Protein AF-A0A3M1VCQ9-F1 (afdb_monomer)

pLDDT: mean 91.33, std 6.13, range [59.97, 96.75]

Secondary structure (DSSP, 8-state):
-TTPPTTPEEEETT-SPBPTTT--B-PEEEEP-----S---HHHHHHHHHHHHH----TTTT--

Foldseek 3Di:
DPPDDFQDWDKAAQPADQDPPPRGRHIDIDGHHDDDDPDDDPVRVVVVVVVVVVDPDDPCVPVD

Sequence (64 aa):
PPGTPSGTKLRLRGKGVPDPRTGKRGDQLCQIKIVPPKKLTPRARELLEQLAAELHENPRRGLW

Structure (mmCIF, N/CA/C/O backbone):
data_AF-A0A3M1VCQ9-F1
#
_entry.id   AF-A0A3M1VCQ9-F1
#
loop_
_atom_site.group_PDB
_atom_site.id
_atom_site.type_symbol
_atom_site.label_atom_id
_atom_site.label_alt_id
_atom_site.label_comp_id
_atom_site.label_asym_id
_atom_site.label_entity_id
_atom_site.label_seq_id
_atom_site.pdbx_PDB_ins_code
_atom_site.Cartn_x
_atom_site.Cartn_y
_atom_site.Cartn_z
_atom_site.occupancy
_atom_site.B_iso_or_equiv
_atom_site.auth_seq_id
_atom_site.a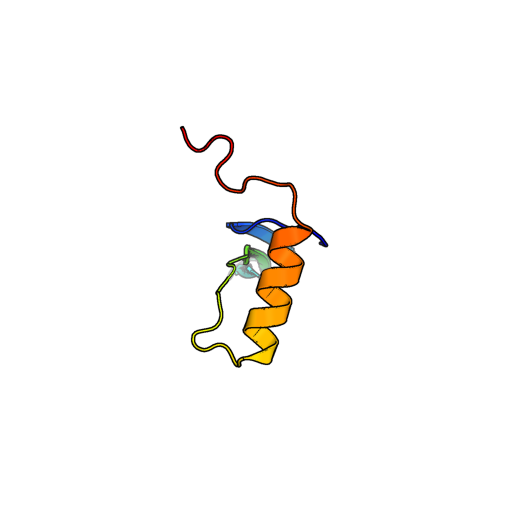uth_comp_id
_atom_site.auth_asym_id
_atom_site.auth_atom_id
_atom_site.pdbx_PDB_model_num
ATOM 1 N N . PRO A 1 1 ? -7.970 -7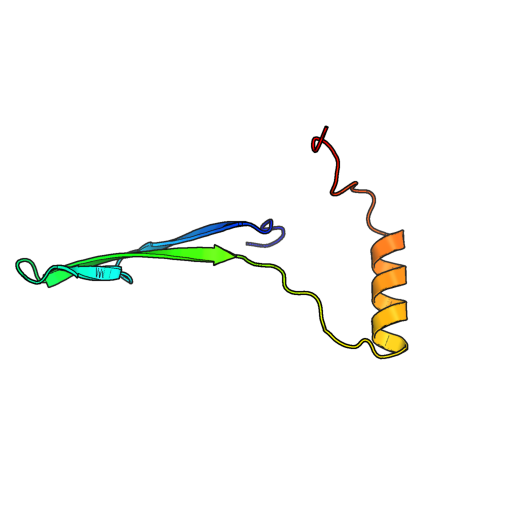.609 -0.725 1.00 77.50 1 PRO A N 1
ATOM 2 C CA . PRO A 1 1 ? -8.158 -8.733 -1.675 1.00 77.50 1 PRO A CA 1
ATOM 3 C C . PRO A 1 1 ? -7.247 -8.528 -2.895 1.00 77.50 1 PRO A C 1
ATOM 5 O O . PRO A 1 1 ? -6.811 -7.395 -3.098 1.00 77.50 1 PRO A O 1
ATOM 8 N N . PRO A 1 2 ? -6.940 -9.553 -3.704 1.00 83.19 2 PRO A N 1
ATOM 9 C CA . PRO A 1 2 ? -6.274 -9.333 -4.989 1.00 83.19 2 PRO A CA 1
ATOM 10 C C . PRO A 1 2 ? -7.062 -8.328 -5.845 1.00 83.19 2 PRO A C 1
ATOM 12 O O . PRO A 1 2 ? -8.290 -8.310 -5.787 1.00 83.19 2 PRO A O 1
ATOM 15 N N . GLY A 1 3 ? -6.367 -7.440 -6.561 1.00 83.94 3 GLY A N 1
ATOM 16 C CA . GLY A 1 3 ? -7.004 -6.422 -7.412 1.00 83.94 3 GLY A CA 1
ATOM 17 C C . GLY A 1 3 ? -7.722 -5.284 -6.671 1.00 83.94 3 GLY A C 1
ATOM 18 O O . GLY A 1 3 ? -8.545 -4.596 -7.262 1.00 83.94 3 GLY A O 1
ATOM 19 N N . THR A 1 4 ? -7.455 -5.065 -5.377 1.00 89.69 4 THR A N 1
ATOM 20 C CA . THR A 1 4 ? -8.102 -3.960 -4.644 1.00 89.69 4 THR A CA 1
ATOM 21 C C . THR A 1 4 ? -7.592 -2.598 -5.140 1.00 89.69 4 THR A C 1
ATOM 23 O O . THR A 1 4 ? -6.387 -2.352 -5.043 1.00 89.69 4 THR A O 1
ATOM 26 N N . PRO A 1 5 ? -8.468 -1.690 -5.612 1.00 86.06 5 PRO A N 1
ATOM 27 C CA . PRO A 1 5 ? -8.041 -0.398 -6.130 1.00 86.06 5 PRO A CA 1
ATOM 28 C C . PRO A 1 5 ? -7.592 0.544 -5.008 1.00 86.06 5 PRO A C 1
ATOM 30 O O . PRO A 1 5 ? -8.002 0.420 -3.844 1.00 86.06 5 PRO A O 1
ATOM 33 N N . SER A 1 6 ? -6.775 1.534 -5.373 1.00 89.62 6 SER A N 1
ATOM 34 C CA . SER A 1 6 ? -6.422 2.632 -4.468 1.00 89.62 6 SER A CA 1
ATOM 35 C C . SER A 1 6 ? -7.680 3.362 -3.985 1.00 89.62 6 SER A C 1
ATOM 37 O O . SER A 1 6 ? -8.652 3.506 -4.720 1.00 89.62 6 SER A O 1
ATOM 39 N N . GLY A 1 7 ? -7.674 3.828 -2.737 1.00 90.50 7 GLY A N 1
ATOM 40 C CA . GLY A 1 7 ? -8.807 4.518 -2.116 1.00 90.50 7 GLY A CA 1
ATOM 41 C C . GLY A 1 7 ? -9.861 3.598 -1.496 1.00 90.50 7 GLY A C 1
ATOM 42 O O . GLY A 1 7 ? -10.702 4.094 -0.742 1.00 90.50 7 GLY A O 1
ATOM 43 N N . THR A 1 8 ? -9.796 2.282 -1.731 1.00 93.50 8 THR A N 1
ATOM 44 C CA . THR A 1 8 ? -10.695 1.310 -1.088 1.00 93.50 8 THR A CA 1
ATOM 45 C C . THR A 1 8 ? -10.620 1.419 0.435 1.00 93.50 8 THR A C 1
ATOM 47 O O . THR A 1 8 ? -9.529 1.451 1.012 1.00 93.50 8 THR A O 1
ATOM 50 N N . LYS A 1 9 ? -11.788 1.447 1.089 1.00 94.19 9 LYS A N 1
ATOM 51 C CA . LYS A 1 9 ? -11.921 1.465 2.550 1.00 94.19 9 LYS A CA 1
ATOM 52 C C . LYS A 1 9 ? -12.159 0.050 3.069 1.00 94.19 9 LYS A C 1
ATOM 54 O O . LYS A 1 9 ? -13.185 -0.558 2.778 1.00 94.19 9 LYS A O 1
ATOM 59 N N . LEU A 1 10 ? -11.225 -0.460 3.861 1.00 93.75 10 LEU A N 1
ATOM 60 C CA . LEU A 1 10 ? -11.359 -1.719 4.583 1.00 93.75 10 LEU A CA 1
ATOM 61 C C . LEU A 1 10 ? -11.843 -1.445 6.004 1.00 93.75 10 LEU A C 1
ATOM 63 O O . LEU A 1 10 ? -11.323 -0.560 6.681 1.00 93.75 10 LEU A O 1
ATOM 67 N N . ARG A 1 11 ? -12.829 -2.217 6.464 1.00 95.50 11 ARG A N 1
ATOM 68 C CA . ARG A 1 11 ? -13.379 -2.084 7.814 1.00 95.50 11 ARG A CA 1
ATOM 69 C C . ARG A 1 11 ? -12.860 -3.184 8.724 1.00 95.50 11 ARG A C 1
ATOM 71 O O . ARG A 1 11 ? -13.166 -4.357 8.521 1.00 95.50 11 ARG A O 1
ATOM 78 N N . LEU A 1 12 ? -12.137 -2.785 9.761 1.00 94.75 12 LEU A N 1
ATOM 79 C CA . LEU A 1 12 ? -11.677 -3.653 10.834 1.00 94.75 12 LEU A CA 1
ATOM 80 C C . LEU A 1 12 ? -12.656 -3.550 12.002 1.00 94.75 12 LEU A C 1
ATOM 82 O O . LEU A 1 12 ? -12.656 -2.573 12.758 1.00 94.75 12 LEU A O 1
ATOM 86 N N . ARG A 1 13 ? -13.519 -4.561 12.120 1.00 94.56 13 ARG A N 1
ATOM 87 C CA . ARG A 1 13 ? -14.560 -4.584 13.148 1.00 94.56 13 ARG A CA 1
ATOM 88 C C . ARG A 1 13 ? -13.955 -4.647 14.550 1.00 94.56 13 ARG A C 1
ATOM 90 O O . ARG A 1 13 ? -13.049 -5.444 14.790 1.00 94.56 13 ARG A O 1
ATOM 97 N N . GLY A 1 14 ? -14.438 -3.808 15.465 1.00 94.88 14 GLY A N 1
ATOM 98 C CA . GLY A 1 14 ? -14.005 -3.799 16.868 1.00 94.88 14 GLY A CA 1
ATOM 99 C C . GLY A 1 14 ? -12.560 -3.340 17.106 1.00 94.88 14 GLY A C 1
ATOM 100 O O . GLY A 1 14 ? -12.032 -3.529 18.201 1.00 94.88 14 GLY A O 1
ATOM 101 N N . LYS A 1 15 ? -11.891 -2.764 16.099 1.00 95.50 15 LYS A N 1
ATOM 102 C CA . LYS A 1 15 ? -10.535 -2.190 16.219 1.00 95.50 15 LYS A CA 1
ATOM 103 C C . LYS A 1 15 ? -10.531 -0.670 16.391 1.00 95.50 15 LYS A C 1
ATOM 105 O O . LYS A 1 15 ? -9.469 -0.068 16.489 1.00 95.50 15 LYS A O 1
ATOM 110 N N . GLY A 1 16 ? -11.707 -0.056 16.439 1.00 94.00 16 GLY A N 1
ATOM 111 C CA . GLY A 1 16 ? -11.865 1.363 16.713 1.00 94.00 16 GLY A CA 1
ATOM 112 C C . GLY A 1 16 ? -11.685 1.710 18.190 1.00 94.00 16 GLY A C 1
ATOM 113 O O . GLY A 1 16 ? -11.356 0.875 19.045 1.00 94.00 16 GLY A O 1
ATOM 114 N N . VAL A 1 17 ? -11.919 2.988 18.474 1.00 95.19 17 VAL A N 1
ATOM 115 C CA . VAL A 1 17 ? -11.837 3.559 19.820 1.00 95.19 17 VAL A CA 1
ATOM 116 C C . VAL A 1 17 ? -12.896 2.900 20.720 1.00 95.19 17 VAL A C 1
ATOM 118 O O . VAL A 1 17 ? -14.029 2.695 20.268 1.00 95.19 17 VAL A O 1
ATOM 121 N N . PRO A 1 18 ? -12.542 2.508 21.958 1.00 95.31 18 PRO A N 1
ATOM 122 C CA . PRO A 1 18 ? -13.517 2.028 22.927 1.00 95.31 18 PRO A CA 1
ATOM 123 C C . PRO A 1 18 ? -14.411 3.175 23.405 1.00 95.31 18 PRO A C 1
ATOM 125 O O . PRO A 1 18 ? -13.932 4.267 23.701 1.00 95.31 18 PRO A O 1
ATOM 128 N N . ASP A 1 19 ? -15.707 2.910 23.503 1.00 94.12 19 ASP A N 1
ATOM 129 C CA . ASP A 1 19 ? -16.671 3.802 24.136 1.00 94.12 19 ASP A CA 1
ATOM 130 C C . ASP A 1 19 ? -16.347 3.926 25.641 1.00 94.12 19 ASP A C 1
ATOM 132 O O . ASP A 1 19 ? -16.334 2.906 26.339 1.00 94.12 19 AS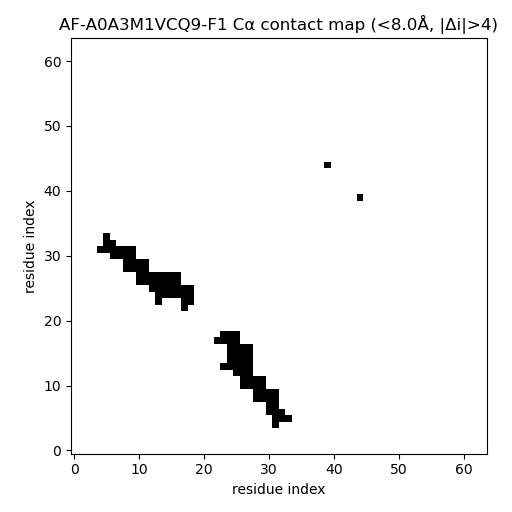P A O 1
ATOM 136 N N . PRO A 1 20 ? -16.112 5.143 26.169 1.00 93.19 20 PRO A N 1
ATOM 137 C CA . PRO A 1 20 ? -15.776 5.352 27.579 1.00 93.19 20 PRO A CA 1
ATOM 138 C C . PRO A 1 20 ? -16.854 4.900 28.574 1.00 93.19 20 PRO A C 1
ATOM 140 O O . PRO A 1 20 ? -16.541 4.655 29.734 1.00 93.19 20 PRO A O 1
ATOM 143 N N . ARG A 1 21 ? -18.122 4.819 28.152 1.00 93.94 21 ARG A N 1
ATOM 144 C CA . ARG A 1 21 ? -19.260 4.454 29.011 1.00 93.94 21 ARG A CA 1
ATOM 145 C C . ARG A 1 21 ? -19.606 2.977 28.915 1.00 93.94 21 ARG A C 1
ATOM 147 O O . ARG A 1 21 ? -19.944 2.364 29.919 1.00 93.94 21 ARG A O 1
ATOM 154 N N . THR A 1 22 ? -19.568 2.417 27.707 1.00 93.50 22 THR A N 1
ATOM 155 C CA . THR A 1 22 ? -20.032 1.039 27.462 1.00 93.50 22 THR A CA 1
ATOM 156 C C . THR A 1 22 ? -18.897 0.032 27.294 1.00 93.50 22 THR A C 1
ATOM 158 O O . THR A 1 22 ? -19.152 -1.171 27.267 1.00 93.50 22 THR A O 1
ATOM 161 N N . GLY A 1 23 ? -17.653 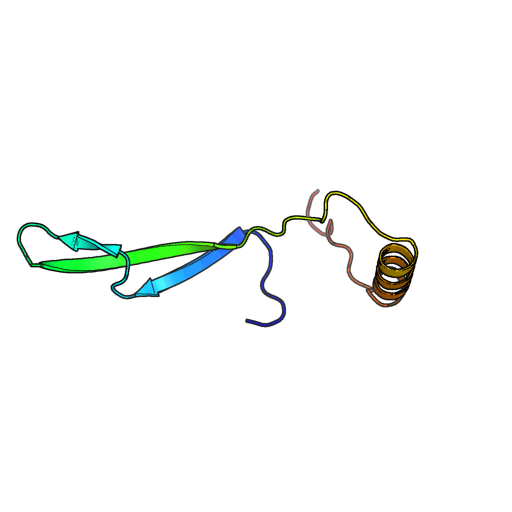0.491 27.128 1.00 91.38 23 GLY A N 1
ATOM 162 C CA . GLY A 1 23 ? -16.487 -0.351 26.848 1.00 91.38 23 GLY A CA 1
ATOM 163 C C . GLY A 1 23 ? -16.504 -1.013 25.462 1.00 91.38 23 GLY A C 1
ATOM 164 O O . GLY A 1 23 ? -15.520 -1.645 25.069 1.00 91.38 23 GLY A O 1
ATOM 165 N N . LYS A 1 24 ? -17.593 -0.871 24.691 1.00 94.75 24 LYS A N 1
ATOM 166 C CA . LYS A 1 24 ? -17.718 -1.436 23.344 1.00 94.75 24 LYS A CA 1
ATOM 167 C C . LYS A 1 24 ? -16.771 -0.717 22.394 1.00 94.75 24 LYS A C 1
ATOM 169 O O . LYS A 1 24 ? -16.693 0.507 22.380 1.00 94.75 24 LYS A O 1
ATOM 174 N N . ARG A 1 25 ? -16.059 -1.478 21.566 1.00 96.00 25 ARG A N 1
ATOM 175 C CA . ARG A 1 25 ? -15.173 -0.909 20.546 1.00 96.00 25 ARG A CA 1
ATOM 176 C C . ARG A 1 25 ? -15.943 -0.588 19.276 1.00 96.00 25 ARG A C 1
ATOM 178 O O . ARG A 1 25 ? -16.707 -1.422 18.794 1.00 96.00 25 ARG A O 1
ATOM 185 N N . GLY A 1 26 ? -15.690 0.598 18.726 1.00 95.00 26 GLY A N 1
ATOM 186 C CA . GLY A 1 26 ? -16.087 0.934 17.363 1.00 95.00 26 GLY A CA 1
ATOM 187 C C . GLY A 1 26 ? -15.254 0.189 16.315 1.00 95.00 26 GLY A C 1
ATOM 188 O O . GLY A 1 26 ? -14.425 -0.669 16.629 1.00 95.00 26 GLY A O 1
ATOM 189 N N . ASP A 1 27 ? -15.427 0.571 15.054 1.00 96.75 27 ASP A N 1
ATOM 190 C CA . ASP A 1 27 ? -14.686 -0.001 13.930 1.00 96.75 27 ASP A CA 1
ATOM 191 C C . ASP A 1 27 ? -13.586 0.950 13.457 1.00 96.75 27 ASP A C 1
ATOM 193 O O . ASP A 1 27 ? -13.735 2.171 13.503 1.00 96.75 27 ASP A O 1
ATOM 197 N N . GLN A 1 28 ? -12.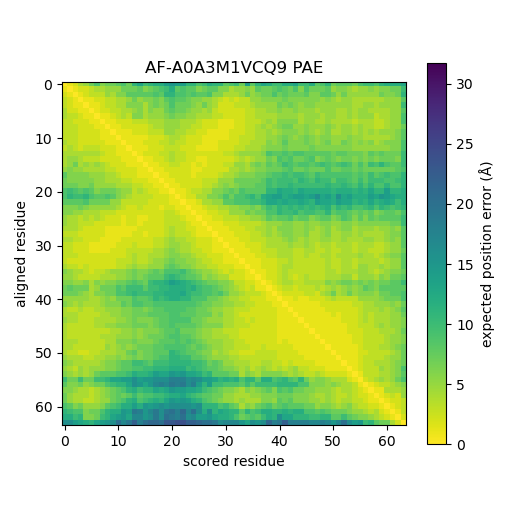484 0.387 12.965 1.00 96.56 28 GLN A N 1
ATOM 198 C CA . GLN A 1 28 ? -11.433 1.153 12.305 1.00 96.56 28 GLN A CA 1
ATOM 199 C C . GLN A 1 28 ? -11.604 1.049 10.789 1.00 96.56 28 GLN A C 1
ATOM 201 O O . GLN A 1 28 ? -11.770 -0.044 10.247 1.00 96.56 28 GLN A O 1
ATOM 206 N N . LEU A 1 29 ? -11.557 2.190 10.100 1.00 95.50 29 LEU A N 1
ATOM 207 C CA . LEU A 1 29 ? -11.558 2.250 8.641 1.00 95.50 29 LEU A CA 1
ATOM 208 C C . LEU A 1 29 ? -10.137 2.513 8.146 1.00 95.50 29 LEU A C 1
ATOM 210 O O . LEU A 1 29 ? -9.550 3.550 8.443 1.00 95.50 29 LEU A O 1
ATOM 214 N N . CYS A 1 30 ? -9.597 1.579 7.373 1.00 94.31 30 CYS A N 1
ATOM 215 C CA . CYS A 1 30 ? -8.295 1.705 6.733 1.00 94.31 30 CYS A CA 1
ATOM 216 C C . CYS A 1 30 ? -8.494 2.048 5.258 1.00 94.31 30 CYS A C 1
ATOM 218 O O . CYS A 1 30 ? -9.181 1.318 4.545 1.00 94.31 30 CYS A O 1
ATOM 220 N N . GLN A 1 31 ? -7.887 3.134 4.787 1.00 95.00 31 GLN A N 1
ATOM 221 C CA . GLN A 1 31 ? -7.880 3.477 3.367 1.00 95.00 31 GLN A CA 1
ATOM 222 C C . GLN A 1 31 ? -6.598 2.963 2.714 1.00 95.00 31 GLN A C 1
ATOM 224 O O . GLN A 1 31 ? -5.498 3.252 3.181 1.00 95.00 31 GLN A O 1
ATOM 229 N N . ILE A 1 32 ? -6.736 2.217 1.621 1.00 94.81 32 ILE A N 1
ATOM 230 C CA . ILE A 1 32 ? -5.587 1.749 0.846 1.00 94.81 32 ILE A CA 1
ATOM 231 C C . ILE A 1 32 ? -5.024 2.908 0.022 1.00 94.81 32 ILE A C 1
ATOM 233 O O . ILE A 1 32 ? -5.763 3.592 -0.686 1.00 94.81 32 ILE A O 1
ATOM 237 N N . LYS A 1 33 ? -3.704 3.094 0.080 1.00 93.50 33 LYS A N 1
ATOM 238 C CA . LYS A 1 33 ? -2.966 4.063 -0.733 1.00 93.50 33 LYS A CA 1
ATOM 239 C C . LYS A 1 33 ? -1.819 3.355 -1.438 1.00 93.50 33 LYS A C 1
ATOM 241 O O . LYS A 1 33 ? -0.950 2.788 -0.781 1.00 93.50 33 LYS A O 1
ATOM 246 N N . ILE A 1 34 ? -1.811 3.410 -2.765 1.00 91.81 34 ILE A N 1
ATOM 247 C CA . ILE A 1 34 ? -0.682 2.932 -3.564 1.00 91.81 34 ILE A CA 1
ATOM 248 C C . ILE A 1 34 ? 0.399 4.017 -3.540 1.00 91.81 34 ILE A C 1
ATOM 250 O O . ILE A 1 34 ? 0.132 5.171 -3.876 1.00 91.81 34 ILE A O 1
ATOM 254 N N . VAL A 1 35 ? 1.609 3.658 -3.109 1.00 92.88 35 VAL A N 1
ATOM 255 C CA . VAL A 1 35 ? 2.761 4.567 -3.052 1.00 92.88 35 VAL A CA 1
ATOM 256 C C . VAL A 1 35 ? 3.855 4.014 -3.967 1.00 92.88 35 VAL A C 1
ATOM 258 O O . VAL A 1 35 ? 4.356 2.923 -3.694 1.00 92.88 35 VAL A O 1
ATOM 261 N N . PRO A 1 36 ? 4.230 4.722 -5.048 1.00 90.69 36 PRO A N 1
ATOM 262 C CA . PRO A 1 36 ? 5.305 4.273 -5.924 1.00 90.69 36 PRO A CA 1
ATOM 263 C C . PRO A 1 36 ? 6.682 4.410 -5.242 1.00 90.69 36 PRO A C 1
ATOM 265 O O . PRO A 1 36 ? 6.869 5.285 -4.388 1.00 90.69 36 PRO A O 1
ATOM 268 N N . PRO A 1 37 ? 7.669 3.573 -5.610 1.00 91.88 37 PRO A N 1
ATOM 269 C CA . PRO A 1 37 ? 9.027 3.672 -5.081 1.00 91.88 37 PRO A CA 1
ATOM 270 C C . PRO A 1 37 ? 9.723 4.959 -5.550 1.00 91.88 37 PRO A C 1
ATOM 272 O O . PRO A 1 37 ? 9.527 5.418 -6.672 1.00 91.88 37 PRO A O 1
ATOM 275 N N . LYS A 1 38 ? 10.585 5.533 -4.698 1.00 91.25 38 LYS A N 1
ATOM 276 C CA . LYS A 1 38 ? 11.302 6.792 -4.995 1.00 91.25 38 LYS A CA 1
ATOM 277 C C . LYS A 1 38 ? 12.458 6.634 -5.987 1.00 91.25 38 LYS A C 1
ATOM 279 O O . LYS A 1 38 ? 12.827 7.596 -6.649 1.00 91.25 38 LYS A O 1
ATOM 284 N N . LYS A 1 39 ? 13.083 5.456 -6.027 1.00 93.75 39 LYS A N 1
ATOM 285 C CA . LYS A 1 39 ? 14.212 5.130 -6.905 1.00 93.75 39 LYS A CA 1
ATOM 286 C C . LYS A 1 39 ? 14.009 3.724 -7.447 1.00 93.75 39 LYS A C 1
ATOM 288 O O . LYS A 1 39 ? 13.587 2.841 -6.702 1.00 93.75 39 LYS A O 1
ATOM 293 N N . LEU A 1 40 ? 14.327 3.533 -8.719 1.00 91.94 40 LEU A N 1
ATOM 294 C CA . LEU A 1 40 ? 14.265 2.241 -9.389 1.00 91.94 40 LEU A CA 1
ATOM 295 C C . LEU A 1 40 ? 15.680 1.807 -9.756 1.00 91.94 40 LEU A C 1
ATOM 297 O O . LEU A 1 40 ? 16.472 2.607 -10.253 1.00 91.94 40 LEU A O 1
ATOM 301 N N . THR A 1 41 ? 15.997 0.540 -9.502 1.00 96.12 41 THR A N 1
ATOM 302 C CA . THR A 1 41 ? 17.182 -0.094 -10.086 1.00 96.12 41 THR A CA 1
ATOM 303 C C . THR A 1 41 ? 16.922 -0.381 -11.570 1.00 96.12 41 THR A C 1
ATOM 305 O O . THR A 1 41 ? 15.754 -0.460 -11.968 1.00 96.12 41 THR A O 1
ATOM 308 N N . PRO A 1 42 ? 17.966 -0.592 -12.396 1.00 96.62 42 PRO A N 1
ATOM 30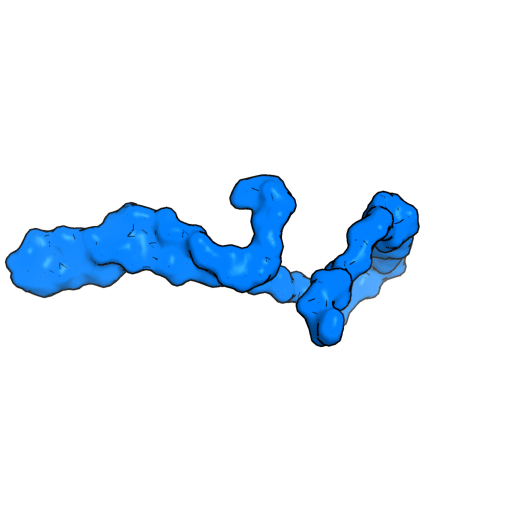9 C CA . PRO A 1 42 ? 17.783 -0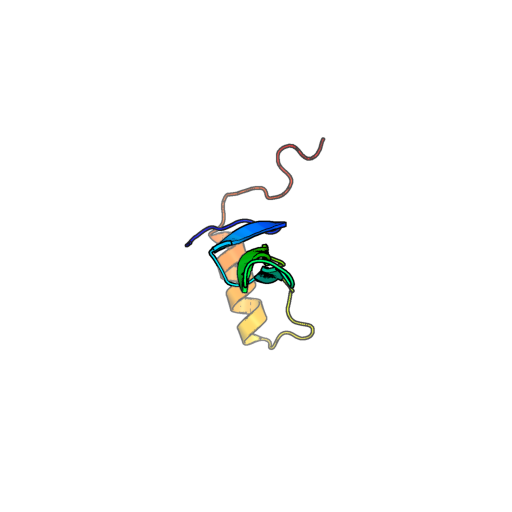.978 -13.797 1.00 96.62 42 PRO A CA 1
ATOM 310 C C . PRO A 1 42 ? 16.861 -2.195 -13.952 1.00 96.62 42 PRO A C 1
ATOM 312 O O . PRO A 1 42 ? 15.892 -2.151 -14.703 1.00 96.62 42 PRO A O 1
ATOM 315 N N . ARG A 1 43 ? 17.059 -3.225 -13.119 1.00 95.62 43 ARG A N 1
ATOM 316 C CA . ARG A 1 43 ? 16.216 -4.425 -13.134 1.00 95.62 43 ARG A CA 1
ATOM 317 C C . ARG A 1 43 ? 14.758 -4.154 -12.754 1.00 95.62 43 ARG A C 1
ATOM 319 O O . ARG A 1 43 ? 13.853 -4.714 -13.362 1.00 95.62 43 ARG A O 1
ATOM 326 N N . ALA A 1 44 ? 14.508 -3.313 -11.748 1.00 94.56 44 ALA A N 1
ATOM 327 C CA . ALA A 1 44 ? 13.141 -2.965 -11.356 1.00 94.56 44 ALA A CA 1
ATOM 328 C C . ALA A 1 44 ? 12.410 -2.206 -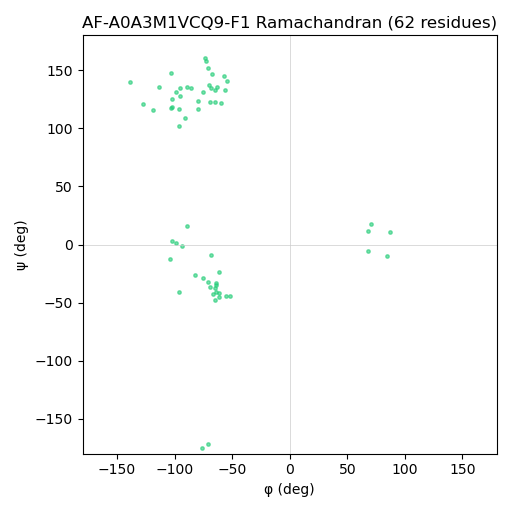12.473 1.00 94.56 44 ALA A C 1
ATOM 330 O O . ALA A 1 44 ? 11.211 -2.394 -12.660 1.00 94.56 44 ALA A O 1
ATOM 331 N N . ARG A 1 45 ? 13.138 -1.378 -13.231 1.00 94.25 45 ARG A N 1
ATOM 332 C CA . ARG A 1 45 ? 12.600 -0.684 -14.399 1.00 94.25 45 ARG A CA 1
ATOM 333 C C . ARG A 1 45 ? 12.204 -1.662 -15.508 1.00 94.25 45 ARG A C 1
ATOM 335 O O . ARG A 1 45 ? 11.078 -1.576 -15.978 1.00 94.25 45 ARG A O 1
ATOM 342 N N . GLU A 1 46 ? 13.071 -2.612 -15.857 1.00 96.75 46 GLU A N 1
ATOM 343 C CA . GLU A 1 46 ? 12.764 -3.647 -16.860 1.00 96.75 46 GLU A CA 1
ATOM 344 C C . GLU A 1 46 ? 11.491 -4.431 -16.510 1.00 96.75 46 GLU A C 1
ATOM 346 O O . GLU A 1 46 ? 10.636 -4.650 -17.362 1.00 96.75 46 GLU A O 1
ATOM 351 N N . LEU A 1 47 ? 11.330 -4.822 -15.240 1.00 96.00 47 LEU A N 1
ATOM 352 C CA . LEU A 1 47 ? 10.143 -5.552 -14.782 1.00 96.00 47 LEU A CA 1
ATOM 353 C C . LEU A 1 47 ? 8.863 -4.715 -14.893 1.00 96.00 47 LEU A C 1
ATOM 355 O O . LEU A 1 47 ? 7.808 -5.246 -15.231 1.00 96.00 47 LEU A O 1
ATOM 359 N N . LEU A 1 48 ? 8.945 -3.412 -14.616 1.00 93.31 48 LEU A N 1
ATOM 360 C CA . LEU A 1 48 ? 7.808 -2.508 -14.785 1.00 93.31 48 LEU A CA 1
ATOM 361 C C . LEU A 1 48 ? 7.455 -2.305 -16.261 1.00 93.31 48 LEU A C 1
ATOM 363 O O . LEU A 1 48 ? 6.275 -2.215 -16.580 1.00 93.31 48 LEU A O 1
ATOM 367 N N . GLU A 1 49 ? 8.446 -2.259 -17.153 1.00 93.56 49 GLU A N 1
ATOM 368 C CA . GLU A 1 49 ? 8.227 -2.164 -18.602 1.00 93.56 49 GLU A CA 1
ATOM 369 C C . GLU A 1 49 ? 7.575 -3.441 -19.156 1.00 93.56 49 GLU A C 1
ATOM 371 O O . GLU A 1 49 ? 6.610 -3.354 -19.913 1.00 93.56 49 GLU A O 1
ATOM 376 N N . GLN A 1 50 ? 8.018 -4.621 -18.712 1.00 96.19 50 GLN A N 1
ATOM 377 C CA . GLN A 1 50 ? 7.373 -5.898 -19.047 1.00 96.19 50 GLN A CA 1
ATOM 378 C C . GLN A 1 50 ? 5.931 -5.958 -18.538 1.00 96.19 50 GLN A C 1
ATOM 380 O O . GLN A 1 50 ? 5.025 -6.335 -19.277 1.00 96.19 50 GLN A O 1
ATOM 385 N N . LEU A 1 51 ? 5.703 -5.537 -17.291 1.00 93.25 51 LEU A N 1
ATOM 386 C CA . LEU A 1 51 ? 4.360 -5.464 -16.725 1.00 93.25 51 LEU A CA 1
ATOM 387 C C . LEU A 1 51 ? 3.470 -4.497 -17.518 1.00 93.25 51 LEU A C 1
ATOM 389 O O . LEU A 1 51 ? 2.312 -4.807 -17.775 1.00 93.25 51 LEU A O 1
ATOM 393 N N . ALA A 1 52 ? 3.998 -3.342 -17.924 1.00 91.19 52 ALA A N 1
ATOM 394 C CA . ALA A 1 52 ? 3.256 -2.372 -18.722 1.00 91.19 52 ALA A CA 1
ATOM 395 C C . ALA A 1 52 ? 2.863 -2.919 -20.104 1.00 91.19 52 ALA A C 1
ATOM 397 O O . ALA A 1 52 ? 1.798 -2.563 -20.595 1.00 91.19 52 ALA A O 1
ATOM 398 N N . ALA A 1 53 ? 3.687 -3.780 -20.710 1.00 93.25 53 ALA A N 1
ATOM 399 C CA . ALA A 1 53 ? 3.372 -4.428 -21.983 1.00 93.25 53 ALA A CA 1
ATOM 400 C C . ALA A 1 53 ? 2.254 -5.483 -21.861 1.00 93.25 53 ALA A C 1
ATOM 402 O O . ALA A 1 53 ? 1.476 -5.652 -22.794 1.00 93.25 53 ALA A O 1
ATOM 403 N N . GLU A 1 54 ? 2.156 -6.164 -20.717 1.00 94.25 54 GLU A N 1
ATOM 404 C CA . GLU A 1 54 ? 1.139 -7.197 -20.460 1.00 94.25 54 GLU A CA 1
ATOM 405 C C . GLU A 1 54 ? -0.218 -6.607 -20.024 1.00 94.25 54 GLU A C 1
ATOM 407 O O . GLU A 1 54 ? -1.279 -7.210 -20.206 1.00 94.25 54 GLU A O 1
ATOM 412 N N . LEU A 1 55 ? -0.214 -5.418 -19.416 1.00 89.06 55 LEU A N 1
ATOM 413 C CA . LEU A 1 55 ? -1.430 -4.769 -18.933 1.00 89.06 55 LEU A CA 1
ATOM 414 C C . LEU A 1 55 ? -2.189 -4.084 -20.079 1.00 89.06 55 LEU A C 1
ATOM 416 O O . LEU A 1 55 ? -1.738 -3.099 -20.652 1.00 89.06 55 LEU A O 1
ATOM 420 N N . HIS A 1 56 ? -3.408 -4.555 -20.345 1.00 84.69 56 HIS A N 1
ATOM 421 C CA . HIS A 1 56 ? -4.285 -4.023 -21.398 1.00 84.69 56 HIS A CA 1
ATOM 422 C C . HIS A 1 56 ? -5.269 -2.946 -20.893 1.00 84.69 56 HIS A C 1
ATOM 424 O O . HIS A 1 56 ? -6.076 -2.410 -21.655 1.00 84.69 56 HIS A O 1
ATOM 430 N N . GLU A 1 57 ? -5.253 -2.636 -19.594 1.00 82.38 57 GLU A N 1
ATOM 431 C CA . GLU A 1 57 ? -6.216 -1.731 -18.967 1.00 82.38 57 GLU A CA 1
ATOM 432 C C . GLU A 1 57 ? -5.754 -0.268 -19.003 1.00 82.38 57 GLU A C 1
ATOM 434 O O . GLU A 1 57 ? -4.618 0.055 -18.661 1.00 82.38 57 GLU A O 1
ATOM 439 N N . ASN A 1 58 ? -6.662 0.650 -19.358 1.00 86.06 58 ASN A N 1
ATOM 440 C CA . ASN A 1 58 ? -6.408 2.089 -19.277 1.00 86.06 58 ASN A CA 1
ATOM 441 C C . ASN A 1 58 ? -6.848 2.632 -17.902 1.00 86.06 58 ASN A C 1
ATOM 443 O O . ASN A 1 58 ? -8.053 2.792 -17.677 1.00 86.06 58 ASN A O 1
ATOM 447 N N . PRO A 1 59 ? -5.914 3.007 -17.005 1.00 85.50 59 PRO A N 1
ATOM 448 C CA . PRO A 1 59 ? -6.243 3.476 -15.658 1.00 85.50 59 PRO A CA 1
ATOM 449 C C . PRO A 1 59 ? -6.952 4.840 -15.629 1.00 85.50 59 PRO A C 1
ATOM 451 O O . PRO A 1 59 ? -7.407 5.264 -14.570 1.00 85.50 59 PRO A O 1
ATOM 454 N N . ARG A 1 60 ? -7.037 5.550 -16.763 1.00 85.81 60 ARG A N 1
ATOM 455 C CA . ARG A 1 60 ? -7.729 6.846 -16.885 1.00 85.81 60 ARG A CA 1
ATOM 456 C C . ARG A 1 60 ? -9.101 6.744 -17.544 1.00 85.81 60 ARG A C 1
ATOM 458 O O . ARG A 1 60 ? -9.747 7.763 -17.782 1.00 85.81 60 ARG A O 1
ATOM 465 N N . ARG A 1 61 ? -9.549 5.534 -17.880 1.00 84.56 61 ARG A N 1
ATOM 466 C CA . ARG A 1 61 ? -10.874 5.310 -18.460 1.00 84.56 61 ARG A CA 1
ATOM 467 C C . ARG A 1 61 ? -11.951 5.816 -17.486 1.00 84.56 61 ARG A C 1
ATOM 469 O O . ARG A 1 61 ? -12.014 5.350 -16.355 1.00 84.56 61 ARG A O 1
ATOM 476 N N . GLY A 1 62 ? -12.785 6.760 -17.932 1.00 79.50 62 GLY A N 1
ATOM 477 C CA . GLY A 1 62 ? -13.845 7.376 -17.119 1.00 79.50 62 GLY A CA 1
ATOM 478 C C . GLY A 1 62 ? -13.423 8.595 -16.284 1.00 79.50 62 GLY A C 1
ATOM 479 O O . GLY A 1 62 ? -14.195 9.024 -15.434 1.00 79.50 62 GLY A O 1
ATOM 480 N N . LEU A 1 63 ? -12.221 9.152 -16.502 1.00 78.56 63 LEU A N 1
ATOM 481 C CA . LEU A 1 63 ? -11.766 10.403 -15.865 1.00 78.56 63 LEU A CA 1
ATOM 482 C C . LEU A 1 63 ? -12.115 11.690 -16.655 1.00 78.56 63 LEU A C 1
ATOM 484 O O . LEU A 1 63 ? -11.536 12.738 -16.378 1.00 78.56 63 LEU A O 1
ATOM 488 N N . TRP A 1 64 ? -13.035 11.615 -17.620 1.00 59.97 64 TRP A N 1
ATOM 489 C CA . TRP A 1 64 ? -13.508 12.690 -18.504 1.00 59.97 64 TRP A CA 1
ATOM 490 C C . TRP A 1 64 ? -14.765 12.236 -19.248 1.00 59.97 64 TRP A C 1
ATOM 492 O O . TRP A 1 64 ? -14.812 11.033 -19.608 1.00 59.97 64 TRP A O 1
#

Radius of gyration: 19.03 Å; Cα contacts (8 Å, |Δi|>4): 53; chains: 1; bounding box: 38×22×51 Å

Mean predicted aligned error: 5.48 Å

Solvent-accessible surface area (backbone atoms only — not comparable to full-atom values): 4244 Å² total; per-residue (Å²): 114,92,88,64,58,70,65,44,73,46,78,40,79,59,65,25,67,60,39,92,86,76,64,52,46,38,61,31,77,46,68,42,74,83,76,83,79,95,74,75,54,73,68,57,47,54,55,50,52,54,50,56,73,70,53,88,74,66,92,64,73,82,78,118

Nearest PDB structures (foldseek):
  6jzb-assembly1_A  TM=8.514E-01  e=3.840E-03  Streptococcus pneumoniae
  2q2g-assembly1_B  TM=5.929E-01  e=4.059E-01  Cryptosporidium parvum Iowa II
  1c3g-assembly1_A-2  TM=6.719E-01  e=3.772E+00  Saccharo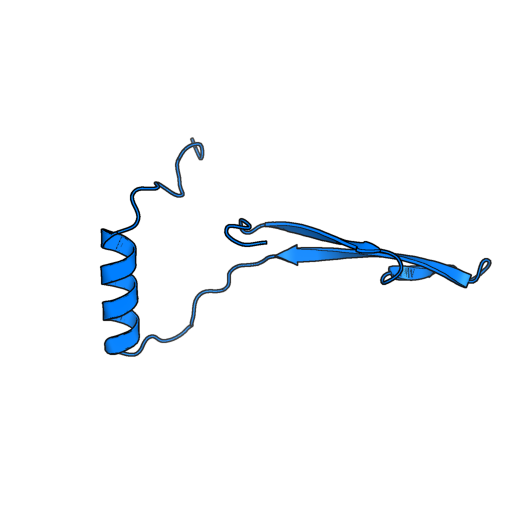myces cerevisiae
  3if8-assembly1_A  TM=2.703E-01  e=5.656E+00  Homo sapiens